Protein AF-A0A645JGM0-F1 (afdb_monomer)

Solvent-accessible surface area (backbone atoms only — not comparable to full-atom values): 6195 Å² total; per-residue (Å²): 111,76,77,62,66,75,64,80,78,78,55,87,83,43,76,78,45,69,40,77,48,46,52,61,56,46,55,53,51,53,49,39,72,76,36,77,84,58,82,77,63,60,66,63,51,51,51,53,35,53,52,44,48,51,52,51,52,50,50,53,51,54,55,56,70,70,46,88,94,65,86,89,76,59,85,85,44,90,59,36,69,57,55,50,51,54,53,50,49,53,52,51,54,54,56,62,65,74,75,117

Nearest PDB structures (foldseek):
  6aly-assembly1_A  TM=5.538E-01  e=1.146E+00  Saccharomyces cerevisiae
  4ne1-assembly1_K  TM=3.032E-01  e=4.236E+00  Homo sapiens

InterPro domains:
  IPR027417 P-loop containing nucleoside triphosphate hydrolase [G3DSA:3.40.50.300] (1-94)

Mean predicted aligned error: 12.01 Å

pLDDT: mean 76.13, std 16.39, range [43.94, 96.38]

Structure (mmCIF, N/CA/C/O backbone):
data_AF-A0A645JGM0-F1
#
_entry.id   AF-A0A645JGM0-F1
#
loop_
_atom_site.group_PDB
_atom_site.id
_atom_site.type_symbol
_atom_site.label_atom_id
_atom_site.label_alt_id
_atom_site.label_comp_id
_atom_site.label_asym_id
_atom_site.label_entity_id
_atom_site.label_seq_id
_atom_site.pdbx_PDB_ins_code
_atom_site.Cartn_x
_atom_site.Cartn_y
_atom_site.Cartn_z
_atom_site.occupancy
_atom_site.B_iso_or_equiv
_atom_site.auth_seq_id
_atom_site.auth_comp_id
_atom_site.auth_asym_id
_atom_site.auth_atom_id
_atom_site.pdbx_PDB_model_num
ATOM 1 N N . MET A 1 1 ? 2.234 -11.786 -18.202 1.00 44.62 1 MET A N 1
ATOM 2 C CA . MET A 1 1 ? 2.365 -10.467 -18.866 1.00 44.62 1 MET A CA 1
ATOM 3 C C . MET A 1 1 ? 2.272 -10.550 -20.388 1.00 44.62 1 MET A C 1
ATOM 5 O O . MET A 1 1 ? 1.384 -9.910 -20.927 1.00 44.62 1 MET A O 1
ATOM 9 N N . ARG A 1 2 ? 3.065 -11.385 -21.085 1.00 43.94 2 ARG A N 1
ATOM 10 C CA . ARG A 1 2 ? 2.926 -11.596 -22.549 1.00 43.94 2 ARG A CA 1
ATOM 11 C C . ARG A 1 2 ? 1.511 -12.024 -22.987 1.00 43.94 2 ARG A C 1
ATOM 13 O O . ARG A 1 2 ? 0.975 -11.482 -23.941 1.00 43.94 2 ARG A O 1
ATOM 20 N N . HIS A 1 3 ? 0.870 -12.903 -22.213 1.00 48.34 3 HIS A N 1
ATOM 21 C CA . HIS A 1 3 ? -0.505 -13.360 -22.462 1.00 48.34 3 HIS A CA 1
ATOM 22 C C . HIS A 1 3 ? -1.600 -12.288 -22.295 1.00 48.34 3 HIS A C 1
ATOM 24 O O . HIS A 1 3 ? -2.681 -12.461 -22.842 1.00 48.34 3 HIS A O 1
ATOM 30 N N . LEU A 1 4 ? -1.346 -11.185 -21.577 1.00 51.16 4 LEU A N 1
ATOM 31 C CA . LEU A 1 4 ? -2.326 -10.095 -21.440 1.00 51.16 4 LEU A CA 1
ATOM 32 C C . LEU A 1 4 ? -2.313 -9.168 -22.667 1.00 51.16 4 LEU A C 1
ATOM 34 O O . LEU A 1 4 ? -3.363 -8.695 -23.075 1.00 51.16 4 LEU A O 1
ATOM 38 N N . ARG A 1 5 ? -1.150 -8.959 -23.304 1.00 48.09 5 ARG A N 1
ATOM 39 C CA . ARG A 1 5 ? -1.032 -8.140 -24.528 1.00 48.09 5 ARG A CA 1
ATOM 40 C C . ARG A 1 5 ? -1.615 -8.811 -25.775 1.00 48.09 5 ARG A C 1
ATOM 42 O O . ARG A 1 5 ? -2.100 -8.119 -26.659 1.00 48.09 5 ARG A O 1
ATOM 49 N N . ALA A 1 6 ? -1.600 -10.141 -25.838 1.00 51.69 6 ALA A N 1
ATOM 50 C CA . ALA A 1 6 ? -2.054 -10.893 -27.010 1.00 51.69 6 ALA A CA 1
ATOM 51 C C . ALA A 1 6 ? -3.573 -10.823 -27.265 1.00 51.69 6 ALA A C 1
ATOM 53 O O . ALA A 1 6 ? -4.034 -11.295 -28.299 1.00 51.69 6 ALA A O 1
ATOM 54 N N . ARG A 1 7 ? -4.361 -10.257 -26.340 1.00 52.22 7 ARG A N 1
ATOM 55 C CA . ARG A 1 7 ? -5.825 -10.241 -26.441 1.00 52.22 7 ARG A CA 1
ATOM 56 C C . ARG A 1 7 ? -6.412 -9.031 -27.179 1.00 52.22 7 ARG A C 1
ATOM 58 O O . ARG A 1 7 ? -7.604 -9.038 -27.456 1.00 52.22 7 ARG A O 1
ATOM 65 N N . GLY A 1 8 ? -5.608 -8.027 -27.551 1.00 47.44 8 GLY A N 1
ATOM 66 C CA . GLY A 1 8 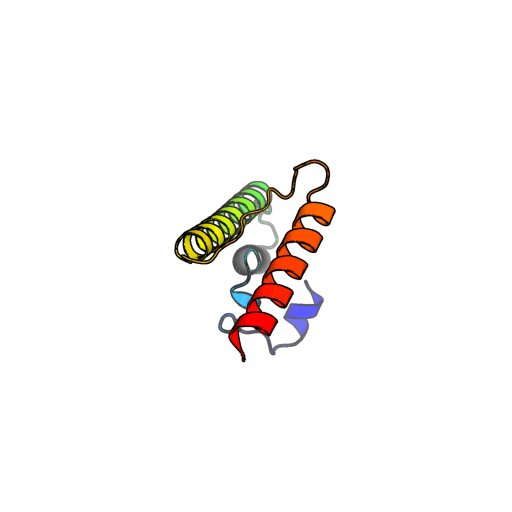? -6.047 -6.897 -28.395 1.00 47.44 8 GLY A CA 1
ATOM 67 C C . GLY A 1 8 ? -7.106 -5.964 -27.777 1.00 47.44 8 GLY A C 1
ATOM 68 O O . GLY A 1 8 ? -7.397 -4.915 -28.340 1.00 47.44 8 GLY A O 1
ATOM 69 N N . ASP A 1 9 ? -7.631 -6.304 -26.602 1.00 51.69 9 ASP A N 1
ATOM 70 C CA . ASP A 1 9 ? -8.710 -5.646 -25.856 1.00 51.69 9 ASP A CA 1
ATOM 71 C C . ASP A 1 9 ? -8.187 -4.744 -24.714 1.00 51.69 9 ASP A C 1
ATOM 73 O O . ASP A 1 9 ? -8.957 -4.087 -24.011 1.00 51.69 9 ASP A O 1
ATOM 77 N N . LEU A 1 10 ? -6.865 -4.673 -24.529 1.00 47.22 10 LEU A N 1
ATOM 78 C CA . LEU A 1 10 ? -6.208 -3.883 -23.488 1.00 47.22 10 LEU A CA 1
ATOM 79 C C . LEU A 1 10 ? -5.658 -2.566 -24.044 1.00 47.22 10 LEU A C 1
ATOM 81 O O . LEU A 1 10 ? -4.601 -2.514 -24.670 1.00 47.22 10 LEU A O 1
ATOM 85 N N . HIS A 1 11 ? -6.372 -1.476 -23.765 1.00 53.56 11 HIS A N 1
ATOM 86 C CA . HIS A 1 11 ? -5.934 -0.110 -24.054 1.00 53.56 11 HIS A CA 1
ATOM 87 C C . HIS A 1 11 ? -5.636 0.646 -22.748 1.00 53.56 11 HIS A C 1
ATOM 89 O O . HIS A 1 11 ? -6.290 0.431 -21.724 1.00 53.56 11 HIS A O 1
ATOM 95 N N . LEU A 1 12 ? -4.669 1.572 -22.792 1.00 50.66 12 LEU A N 1
ATOM 96 C CA . LEU A 1 12 ? -4.124 2.356 -21.661 1.00 50.66 12 LEU A CA 1
ATOM 97 C C . LEU A 1 12 ? -5.161 3.137 -20.819 1.00 50.66 12 LEU A C 1
ATOM 99 O O . LEU A 1 12 ? -4.826 3.658 -19.755 1.00 50.66 12 LEU A O 1
ATOM 103 N N . ASN A 1 13 ? -6.416 3.205 -21.268 1.00 51.56 13 ASN A N 1
ATOM 104 C CA . ASN A 1 13 ?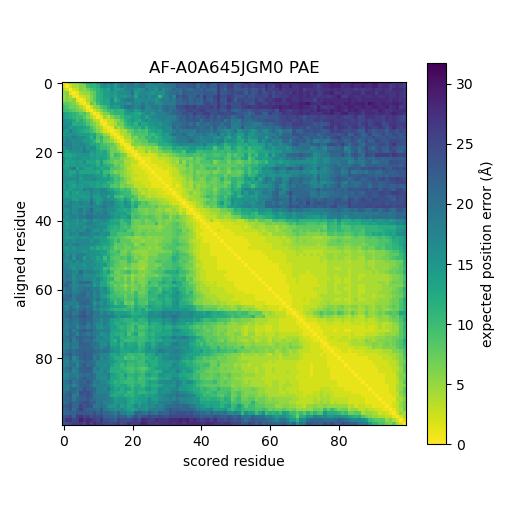 -7.510 3.896 -20.590 1.00 51.56 13 ASN A CA 1
ATOM 105 C C . ASN A 1 13 ? -8.341 3.017 -19.639 1.00 51.56 13 ASN A C 1
ATOM 107 O O . ASN A 1 13 ? -9.207 3.549 -18.942 1.00 51.56 13 ASN A O 1
ATOM 111 N N . LEU A 1 14 ? -8.076 1.709 -19.547 1.00 52.75 14 LEU A N 1
ATOM 112 C CA . LEU A 1 14 ? -8.772 0.836 -18.597 1.00 52.75 14 LEU A CA 1
ATOM 113 C C . LEU A 1 14 ? -8.339 1.111 -17.138 1.00 52.75 14 LEU A C 1
ATOM 115 O O . LEU A 1 14 ? -7.150 1.318 -16.879 1.00 52.75 14 LEU A O 1
ATOM 119 N N . PRO A 1 15 ? -9.256 1.063 -16.148 1.00 53.28 15 PRO A N 1
ATOM 120 C CA . PRO A 1 15 ? -8.926 1.269 -14.732 1.00 53.28 15 PRO A CA 1
ATOM 121 C C . PRO A 1 15 ? -7.833 0.322 -14.209 1.00 53.28 15 PRO A C 1
ATOM 123 O O . PRO A 1 15 ? -6.991 0.736 -13.415 1.00 53.28 15 PRO A O 1
ATOM 126 N N . SER A 1 16 ? -7.789 -0.913 -14.717 1.00 47.69 16 SER A N 1
ATOM 127 C CA . SER A 1 16 ? -6.767 -1.926 -14.411 1.00 47.69 16 SER A CA 1
ATOM 128 C C . SER A 1 16 ? -5.354 -1.538 -14.874 1.00 47.69 16 SER A C 1
ATOM 130 O O . SER A 1 16 ? -4.375 -1.932 -14.248 1.00 47.69 16 SER A O 1
ATOM 132 N N . MET A 1 17 ? -5.226 -0.695 -15.906 1.00 45.31 17 MET A N 1
ATOM 133 C CA . MET A 1 17 ? -3.943 -0.164 -16.396 1.00 45.31 17 MET A CA 1
ATOM 134 C C . MET A 1 17 ? -3.419 1.015 -15.559 1.00 45.31 17 MET A C 1
ATOM 136 O O . MET A 1 17 ? -2.262 1.417 -15.696 1.00 45.31 17 MET A O 1
ATOM 140 N N . ARG A 1 18 ? -4.252 1.574 -14.667 1.00 55.34 18 ARG A N 1
ATOM 141 C CA . ARG A 1 18 ? -3.859 2.616 -13.700 1.00 55.34 18 ARG A CA 1
ATOM 142 C C . ARG A 1 18 ? -3.380 2.037 -12.370 1.00 55.34 18 ARG A C 1
ATOM 144 O O . ARG A 1 18 ? -2.994 2.803 -11.486 1.00 55.34 18 ARG A O 1
ATOM 151 N N . CYS A 1 19 ? -3.383 0.712 -12.228 1.00 59.91 19 CYS A N 1
ATOM 152 C CA . CYS A 1 19 ? -2.766 0.046 -11.094 1.00 59.91 19 CYS A CA 1
ATOM 153 C C . CYS A 1 19 ? -1.264 0.362 -11.053 1.00 59.91 19 CYS A C 1
ATOM 155 O O . CYS A 1 19 ? -0.577 0.428 -12.076 1.00 59.91 19 CYS A O 1
ATOM 157 N N . VAL A 1 20 ? -0.758 0.585 -9.844 1.00 57.09 20 VAL A N 1
ATOM 158 C CA . VAL A 1 20 ? 0.650 0.902 -9.597 1.00 57.09 20 VAL A CA 1
ATOM 159 C C . VAL A 1 20 ? 1.557 -0.165 -10.219 1.00 57.09 20 VAL A C 1
ATOM 161 O O . VAL A 1 20 ? 1.334 -1.357 -10.029 1.00 57.09 20 VAL A O 1
ATOM 164 N N . GLY A 1 21 ? 2.576 0.259 -10.969 1.00 59.06 21 GLY A N 1
ATOM 165 C CA . GLY A 1 21 ? 3.560 -0.631 -11.592 1.00 59.06 21 GLY A CA 1
ATOM 166 C C . GLY A 1 21 ? 3.214 -1.075 -13.015 1.00 59.06 21 GLY A C 1
ATOM 167 O O . GLY A 1 21 ? 4.130 -1.360 -13.784 1.00 59.06 21 GLY A O 1
ATOM 168 N N . TYR A 1 22 ? 1.935 -1.086 -13.413 1.00 65.25 22 TYR A N 1
ATOM 169 C CA . TYR A 1 22 ? 1.532 -1.547 -14.751 1.00 65.25 22 TYR A CA 1
ATOM 170 C C . TYR A 1 22 ? 1.967 -0.591 -15.860 1.00 65.25 22 TYR A C 1
ATOM 172 O O . TYR A 1 22 ? 2.469 -1.041 -16.886 1.00 65.25 22 TYR A O 1
ATOM 180 N N . ARG A 1 23 ? 1.854 0.725 -15.643 1.00 66.19 23 ARG A N 1
ATOM 181 C CA . ARG A 1 23 ? 2.346 1.726 -16.602 1.00 66.19 23 ARG A CA 1
ATOM 182 C C . ARG A 1 23 ? 3.856 1.615 -16.802 1.00 66.19 23 ARG A C 1
ATOM 184 O O . ARG A 1 23 ? 4.324 1.656 -17.928 1.00 66.19 23 ARG A O 1
ATOM 191 N N . GLN A 1 24 ? 4.603 1.408 -15.720 1.00 66.38 24 GLN A N 1
ATOM 192 C CA . GLN A 1 24 ? 6.056 1.274 -15.785 1.00 66.38 24 GLN A CA 1
ATOM 193 C C . GLN A 1 24 ? 6.476 -0.035 -16.466 1.00 66.38 24 GLN A C 1
ATOM 195 O O . GLN A 1 24 ? 7.405 -0.035 -17.267 1.00 66.38 24 GLN A O 1
ATOM 200 N N . ALA A 1 25 ? 5.769 -1.138 -16.202 1.00 67.31 25 ALA A N 1
ATOM 201 C CA . ALA A 1 25 ? 5.969 -2.391 -16.925 1.00 67.31 25 ALA A CA 1
ATOM 202 C C . ALA A 1 25 ? 5.623 -2.255 -18.420 1.00 67.31 25 ALA A C 1
ATOM 204 O O . ALA A 1 25 ? 6.274 -2.873 -19.255 1.00 67.31 25 ALA A O 1
ATOM 205 N N . TRP A 1 26 ? 4.628 -1.431 -18.760 1.00 68.62 26 TRP A N 1
ATOM 206 C CA . TRP A 1 26 ? 4.225 -1.168 -20.141 1.00 68.62 26 TRP A CA 1
ATOM 207 C C . TRP A 1 26 ? 5.245 -0.316 -20.906 1.00 68.62 26 TRP A C 1
ATOM 209 O O . TRP A 1 26 ? 5.643 -0.708 -21.994 1.00 68.62 26 TRP A O 1
ATOM 219 N N . GLU A 1 27 ? 5.736 0.780 -20.317 1.00 70.00 27 GLU A N 1
ATOM 220 C CA . GLU A 1 27 ? 6.813 1.611 -20.890 1.00 70.00 27 GLU A CA 1
ATOM 221 C C . GLU A 1 27 ? 8.074 0.789 -21.186 1.00 70.00 27 GLU A C 1
ATOM 223 O O . GLU A 1 27 ? 8.764 1.010 -22.177 1.00 70.00 27 GLU A O 1
ATOM 228 N N . VAL A 1 28 ? 8.368 -0.183 -20.322 1.00 67.50 28 VAL A N 1
ATOM 229 C CA . VAL A 1 28 ? 9.499 -1.093 -20.497 1.00 67.50 28 VAL A CA 1
ATOM 230 C C . VAL A 1 28 ? 9.287 -2.058 -21.668 1.00 67.50 28 VAL A C 1
ATOM 232 O O . VAL A 1 28 ? 10.231 -2.333 -22.404 1.00 67.50 28 VAL A O 1
ATOM 235 N N . LEU A 1 29 ? 8.062 -2.543 -21.877 1.00 65.56 29 LEU A N 1
ATOM 236 C CA . LEU A 1 29 ? 7.725 -3.383 -23.028 1.00 65.56 29 LEU A CA 1
ATOM 237 C C . LEU A 1 29 ? 7.726 -2.589 -24.345 1.00 65.56 29 LEU A C 1
ATOM 239 O O . LEU A 1 29 ? 8.228 -3.103 -25.338 1.00 65.56 29 LEU A O 1
ATOM 243 N N . ASP A 1 30 ? 7.245 -1.342 -24.345 1.00 71.19 30 ASP A N 1
ATOM 244 C CA . ASP A 1 30 ? 7.305 -0.456 -25.521 1.00 71.19 30 ASP A CA 1
ATOM 245 C C . ASP A 1 30 ? 8.757 -0.130 -25.906 1.00 71.19 30 ASP A C 1
ATOM 247 O O . ASP A 1 30 ? 9.117 -0.161 -27.082 1.00 71.19 30 ASP A O 1
ATOM 251 N N . ALA A 1 31 ? 9.623 0.127 -24.918 1.00 67.06 31 ALA A N 1
ATOM 252 C CA . ALA A 1 31 ? 11.040 0.391 -25.162 1.00 67.06 31 ALA A CA 1
ATOM 253 C C . ALA A 1 31 ? 11.788 -0.828 -25.733 1.00 67.06 31 ALA A C 1
ATOM 255 O O . ALA A 1 31 ? 12.677 -0.656 -26.562 1.00 67.06 31 ALA A O 1
ATOM 256 N N . LEU A 1 32 ? 11.416 -2.042 -25.310 1.00 67.25 32 LEU A N 1
ATOM 257 C CA . LEU A 1 32 ? 11.955 -3.299 -25.841 1.00 67.25 32 LEU A CA 1
ATOM 258 C C . LEU A 1 32 ? 11.495 -3.601 -27.271 1.00 67.25 32 LEU A C 1
ATOM 260 O O . LEU A 1 32 ? 12.252 -4.183 -28.041 1.00 67.25 32 LEU A O 1
ATOM 264 N N . GLU A 1 33 ? 10.251 -3.263 -27.616 1.00 66.69 33 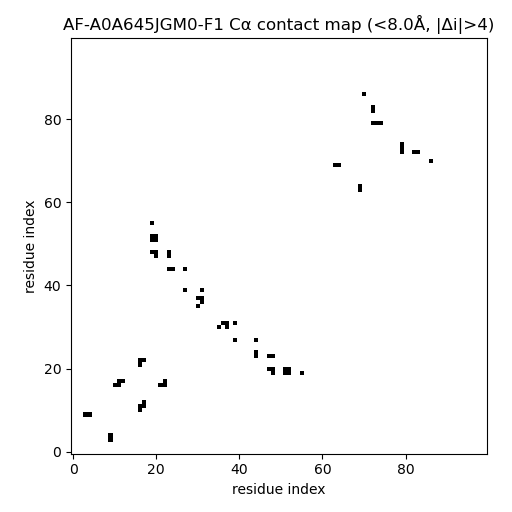GLU A N 1
ATOM 265 C CA . GLU A 1 33 ? 9.732 -3.444 -28.978 1.00 66.69 33 GLU A CA 1
ATOM 266 C C . GLU A 1 33 ? 10.343 -2.430 -29.955 1.00 66.69 33 GLU A C 1
ATOM 268 O O . GLU A 1 33 ? 10.605 -2.779 -31.105 1.00 66.69 33 GLU A O 1
ATOM 273 N N . ALA A 1 34 ? 10.608 -1.201 -29.500 1.00 72.69 34 ALA A N 1
ATOM 274 C CA . ALA A 1 34 ? 11.238 -0.161 -30.311 1.00 72.69 34 ALA A CA 1
ATOM 275 C C . ALA A 1 34 ? 12.735 -0.413 -30.568 1.00 72.69 34 ALA A C 1
ATOM 277 O O . ALA A 1 34 ? 13.239 -0.054 -31.631 1.00 72.69 34 ALA A O 1
ATOM 278 N N . ASP A 1 35 ? 13.440 -1.021 -29.611 1.00 73.62 35 ASP A N 1
ATOM 279 C CA . ASP A 1 35 ? 14.853 -1.384 -29.744 1.00 73.62 35 ASP A CA 1
ATOM 280 C C . ASP A 1 35 ? 15.162 -2.677 -28.960 1.00 73.62 35 ASP A C 1
ATOM 282 O O . ASP A 1 35 ? 15.483 -2.632 -27.766 1.00 73.62 35 ASP A O 1
ATOM 286 N N . PRO A 1 36 ? 15.093 -3.849 -29.620 1.00 70.00 36 PRO A N 1
ATOM 287 C CA . PRO A 1 36 ? 15.322 -5.149 -28.985 1.00 70.00 36 PRO A CA 1
ATOM 288 C C . PRO A 1 36 ? 16.747 -5.352 -28.453 1.00 70.00 36 PRO A C 1
ATOM 290 O O . PRO A 1 36 ? 16.974 -6.261 -27.653 1.00 70.00 36 PRO A O 1
ATOM 293 N N . GLY A 1 37 ? 17.713 -4.550 -28.919 1.00 72.56 37 GLY A N 1
ATOM 294 C CA . GLY A 1 37 ? 19.110 -4.609 -28.488 1.00 72.56 37 GLY A CA 1
ATOM 295 C C . GLY A 1 37 ? 19.400 -3.747 -27.261 1.00 72.56 37 GLY A C 1
ATOM 296 O O . GLY A 1 37 ? 20.475 -3.864 -26.666 1.00 72.56 37 GLY A O 1
ATOM 297 N N . LYS A 1 38 ? 18.455 -2.890 -26.859 1.00 72.88 38 LYS A N 1
ATOM 298 C CA . LYS A 1 38 ? 18.640 -1.983 -25.734 1.00 72.88 38 LYS A CA 1
ATOM 299 C C . LYS A 1 38 ? 18.591 -2.750 -24.410 1.00 72.88 38 LYS A C 1
ATOM 301 O O . LYS A 1 38 ? 17.591 -3.411 -24.114 1.00 72.88 38 LYS A O 1
ATOM 306 N N . PRO A 1 39 ? 19.626 -2.640 -23.559 1.00 69.00 39 PRO A N 1
ATOM 307 C CA . PRO A 1 39 ? 19.584 -3.239 -22.238 1.00 69.00 39 PRO A CA 1
ATOM 308 C C . PRO A 1 39 ? 18.457 -2.611 -21.414 1.00 69.00 39 PRO A C 1
ATOM 310 O O . PRO A 1 39 ? 18.301 -1.390 -21.337 1.00 69.00 39 PRO A O 1
ATOM 313 N N . LEU A 1 40 ? 17.670 -3.477 -20.786 1.00 71.06 40 LEU A N 1
ATOM 314 C CA . LEU A 1 40 ? 16.608 -3.090 -19.873 1.00 71.06 40 LEU A CA 1
ATOM 315 C C . LEU A 1 40 ? 17.181 -2.422 -18.628 1.00 71.06 40 LEU A C 1
ATOM 317 O O . LEU A 1 40 ? 17.916 -3.052 -17.866 1.00 71.06 40 LEU A O 1
ATOM 321 N N . ASP A 1 41 ? 16.757 -1.189 -18.358 1.00 77.56 41 ASP A N 1
ATOM 322 C CA . ASP A 1 41 ? 17.009 -0.539 -17.073 1.00 77.56 41 ASP A CA 1
ATOM 323 C C . ASP A 1 41 ? 16.086 -1.115 -15.983 1.00 77.56 41 ASP A C 1
ATOM 325 O O . ASP A 1 41 ? 15.077 -0.536 -15.564 1.00 77.56 41 ASP A O 1
ATOM 329 N N . MET A 1 42 ? 16.428 -2.325 -15.542 1.00 77.38 42 MET A N 1
ATOM 330 C CA . MET A 1 42 ? 15.710 -3.044 -14.491 1.00 77.38 42 MET A CA 1
ATOM 331 C C . MET A 1 42 ? 15.810 -2.334 -13.135 1.00 77.38 42 MET A C 1
ATOM 333 O O . MET A 1 42 ? 14.878 -2.418 -12.330 1.00 77.38 42 MET A O 1
ATOM 337 N N . ALA A 1 43 ? 16.913 -1.621 -12.885 1.00 81.00 43 ALA A N 1
ATOM 338 C CA . ALA A 1 43 ? 17.114 -0.856 -11.659 1.00 81.00 43 ALA A CA 1
ATOM 339 C C . ALA A 1 43 ? 16.148 0.336 -11.602 1.00 81.00 43 ALA A C 1
ATOM 341 O O . ALA A 1 43 ? 15.366 0.446 -10.652 1.00 81.00 43 ALA A O 1
ATOM 342 N N . GLY A 1 44 ? 16.095 1.149 -12.661 1.00 78.88 44 GLY A N 1
ATOM 343 C CA . GLY A 1 44 ? 15.159 2.267 -12.763 1.00 78.88 44 GLY A CA 1
ATOM 344 C C . GLY A 1 44 ? 13.695 1.825 -12.809 1.00 78.88 44 GLY A C 1
ATOM 345 O O . GLY A 1 44 ? 12.820 2.510 -12.272 1.00 78.88 44 GLY A O 1
ATOM 346 N N . LEU A 1 45 ? 13.380 0.657 -13.387 1.00 78.12 45 LEU A N 1
ATOM 347 C CA . LEU A 1 45 ? 12.034 0.074 -13.288 1.00 78.12 45 LEU A CA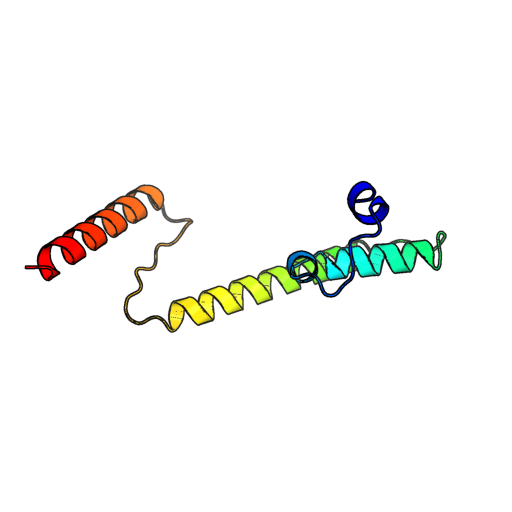 1
ATOM 348 C C . LEU A 1 45 ? 11.664 -0.245 -11.830 1.00 78.12 45 LEU A C 1
ATOM 350 O O . LEU A 1 45 ? 10.580 0.129 -11.368 1.00 78.12 45 LEU A O 1
ATOM 354 N N . ARG A 1 46 ? 12.564 -0.910 -11.095 1.00 80.75 46 ARG A N 1
ATOM 355 C CA . ARG A 1 46 ? 12.351 -1.271 -9.688 1.00 80.75 46 ARG A CA 1
ATOM 356 C C . ARG A 1 46 ? 12.150 -0.032 -8.820 1.00 80.75 46 ARG A C 1
ATOM 358 O O . ARG A 1 46 ? 11.198 0.008 -8.041 1.00 80.75 46 ARG A O 1
ATOM 365 N N . GLU A 1 47 ? 13.000 0.980 -8.964 1.00 84.12 47 GLU A N 1
ATOM 366 C CA . GLU A 1 47 ? 12.899 2.224 -8.194 1.00 84.12 47 GLU A CA 1
ATOM 367 C C . GLU A 1 47 ? 11.581 2.958 -8.448 1.00 84.12 47 GLU A C 1
ATOM 369 O O . GLU A 1 47 ? 10.887 3.335 -7.498 1.00 84.12 47 GLU A O 1
ATOM 374 N N . ARG A 1 48 ? 11.176 3.092 -9.718 1.00 78.06 48 ARG A N 1
ATOM 375 C CA . ARG A 1 48 ? 9.897 3.721 -10.084 1.00 78.06 48 ARG A CA 1
ATOM 376 C C . ARG A 1 48 ? 8.695 2.934 -9.561 1.00 78.06 48 ARG A C 1
ATOM 378 O O . ARG A 1 48 ? 7.718 3.543 -9.112 1.00 78.06 48 ARG A O 1
ATOM 385 N N . GLY A 1 49 ? 8.771 1.602 -9.576 1.00 79.25 49 GLY A N 1
ATOM 386 C CA . GLY A 1 49 ? 7.768 0.726 -8.967 1.00 79.25 49 GLY A CA 1
ATOM 387 C C . GLY A 1 49 ? 7.635 0.977 -7.463 1.00 79.25 49 GLY A C 1
ATOM 388 O O . GLY A 1 49 ? 6.544 1.277 -6.980 1.00 79.25 49 GLY A O 1
ATOM 389 N N . ILE A 1 50 ? 8.758 0.965 -6.736 1.00 84.06 50 ILE A N 1
ATOM 390 C CA . ILE A 1 50 ? 8.807 1.259 -5.295 1.00 84.06 50 ILE A CA 1
ATOM 391 C C . ILE A 1 50 ? 8.234 2.653 -4.995 1.00 84.06 50 ILE A C 1
ATOM 393 O O . ILE A 1 50 ? 7.395 2.798 -4.101 1.00 84.06 50 ILE A O 1
ATOM 397 N N . ALA A 1 51 ? 8.657 3.682 -5.736 1.00 83.38 51 ALA A N 1
ATOM 398 C CA . ALA A 1 51 ? 8.190 5.054 -5.546 1.00 83.38 51 ALA A CA 1
ATOM 399 C C . ALA A 1 51 ? 6.672 5.176 -5.747 1.00 83.38 51 ALA A C 1
ATOM 401 O O . ALA A 1 51 ? 5.985 5.794 -4.931 1.00 83.38 51 ALA A O 1
ATOM 402 N N . SER A 1 52 ? 6.138 4.535 -6.788 1.00 78.12 52 SER A N 1
ATOM 403 C CA . SER A 1 52 ? 4.704 4.553 -7.090 1.00 78.12 52 SER A CA 1
ATOM 404 C C . SER A 1 52 ? 3.880 3.867 -5.993 1.00 78.12 52 SER A C 1
ATOM 406 O O . SER A 1 52 ? 2.857 4.408 -5.567 1.00 78.12 52 SER 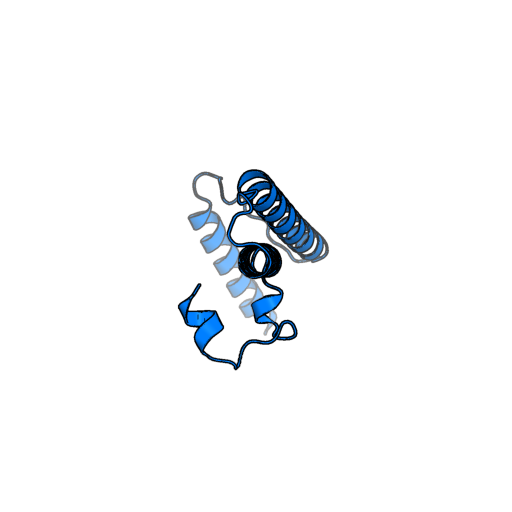A O 1
ATOM 408 N N . THR A 1 53 ? 4.351 2.733 -5.457 1.00 84.44 53 THR A N 1
ATOM 409 C CA . THR A 1 53 ? 3.686 2.032 -4.342 1.00 84.44 53 THR A CA 1
ATOM 410 C C . THR A 1 53 ? 3.709 2.859 -3.060 1.00 84.44 53 THR A C 1
ATOM 412 O O . THR A 1 53 ? 2.686 2.972 -2.384 1.00 84.44 53 THR A O 1
ATOM 415 N N . ARG A 1 54 ? 4.833 3.524 -2.753 1.00 90.88 54 ARG A N 1
ATOM 416 C CA . ARG A 1 54 ? 4.927 4.444 -1.606 1.00 90.88 54 ARG A CA 1
ATOM 417 C C . ARG A 1 54 ? 3.954 5.614 -1.729 1.00 90.88 54 ARG A C 1
ATOM 419 O O . ARG A 1 54 ? 3.312 5.977 -0.747 1.00 90.88 54 ARG A O 1
ATOM 426 N N . GLN A 1 55 ? 3.826 6.203 -2.919 1.00 87.31 55 GLN A N 1
ATOM 427 C CA . GLN A 1 55 ? 2.888 7.306 -3.146 1.00 87.31 55 GLN A CA 1
ATOM 428 C C . GLN A 1 55 ? 1.430 6.864 -2.983 1.00 87.31 55 GLN A C 1
ATOM 430 O O . GLN A 1 55 ? 0.648 7.594 -2.372 1.00 87.31 55 GLN A O 1
ATOM 435 N N . LEU A 1 56 ? 1.070 5.675 -3.478 1.00 85.44 56 LEU A N 1
ATOM 436 C CA . LEU A 1 56 ? -0.261 5.107 -3.267 1.00 85.44 56 LEU A CA 1
ATOM 437 C C . LEU A 1 56 ? -0.547 4.898 -1.775 1.00 85.44 56 LEU A C 1
ATOM 439 O O . LEU A 1 56 ? -1.543 5.422 -1.278 1.00 85.44 56 LEU A O 1
ATOM 443 N N . ALA A 1 57 ? 0.354 4.219 -1.058 1.00 87.38 57 ALA A N 1
ATOM 444 C CA . ALA A 1 57 ? 0.209 3.968 0.376 1.00 87.38 57 ALA A CA 1
ATOM 445 C C . ALA A 1 57 ? 0.094 5.278 1.173 1.00 87.38 57 ALA A C 1
ATOM 447 O O . ALA A 1 57 ? -0.794 5.428 2.012 1.00 87.38 57 ALA A O 1
ATOM 448 N N . LYS A 1 58 ? 0.931 6.278 0.854 1.00 91.19 58 LYS A N 1
ATOM 449 C CA . LYS A 1 58 ? 0.859 7.614 1.464 1.00 91.19 58 LYS A CA 1
ATOM 450 C C . LYS A 1 58 ? -0.518 8.245 1.264 1.00 91.19 58 LYS A C 1
ATOM 452 O O . LYS A 1 58 ? -1.093 8.737 2.229 1.00 91.19 58 LYS A O 1
ATOM 457 N N . ARG A 1 59 ? -1.060 8.216 0.040 1.00 91.69 59 ARG A N 1
ATOM 458 C CA . ARG A 1 59 ? -2.398 8.758 -0.248 1.00 91.69 59 ARG A CA 1
ATOM 459 C C . ARG A 1 59 ? -3.474 8.023 0.547 1.00 91.69 59 ARG A C 1
ATOM 461 O O . ARG A 1 59 ? -4.278 8.691 1.186 1.00 91.69 59 ARG A O 1
ATOM 468 N N . GLN A 1 60 ? -3.466 6.688 0.557 1.00 92.44 60 GLN A N 1
ATOM 469 C CA . GLN A 1 60 ? -4.425 5.887 1.333 1.00 92.44 60 GLN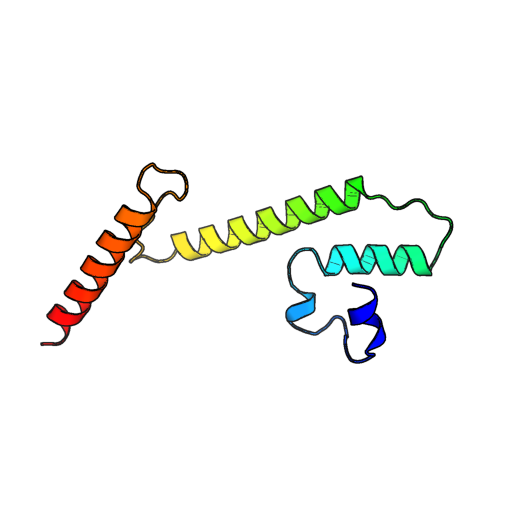 A CA 1
ATOM 470 C C . GLN A 1 60 ? -4.406 6.265 2.819 1.00 92.44 60 GLN A C 1
ATOM 472 O O . GLN A 1 60 ? -5.453 6.545 3.395 1.00 92.44 60 GLN A O 1
ATOM 477 N N . ILE A 1 61 ? -3.217 6.368 3.419 1.00 90.31 61 ILE A N 1
ATOM 478 C CA . ILE A 1 61 ? -3.061 6.767 4.824 1.00 90.31 61 ILE A CA 1
ATOM 479 C C . ILE A 1 61 ? -3.557 8.200 5.055 1.00 90.31 61 ILE A C 1
ATOM 481 O O . ILE A 1 61 ? -4.225 8.452 6.055 1.00 90.31 61 ILE A O 1
ATOM 485 N N . THR A 1 62 ? -3.264 9.142 4.152 1.00 92.81 62 THR A N 1
ATOM 486 C CA . THR A 1 62 ? -3.780 10.518 4.243 1.00 92.81 62 THR A CA 1
ATOM 487 C C . THR A 1 62 ? -5.308 10.544 4.257 1.00 92.81 62 THR A C 1
ATOM 489 O O . THR A 1 62 ? -5.884 11.198 5.123 1.00 92.81 62 THR A O 1
ATOM 492 N N . TRP A 1 63 ? -5.959 9.800 3.359 1.00 92.19 63 TRP A N 1
ATOM 493 C CA . TRP A 1 63 ? -7.419 9.690 3.329 1.00 92.19 63 TRP A CA 1
ATOM 494 C C . TRP A 1 63 ? -7.969 9.075 4.617 1.00 92.19 63 TRP A C 1
ATOM 496 O O . TRP A 1 63 ? -8.834 9.675 5.250 1.00 92.19 63 TRP A O 1
ATOM 506 N N . LEU A 1 64 ? -7.416 7.950 5.076 1.00 90.06 64 LEU A N 1
ATOM 507 C CA . LEU A 1 64 ? -7.833 7.322 6.334 1.00 90.06 64 LEU A CA 1
ATOM 508 C C . LEU A 1 64 ? -7.672 8.272 7.531 1.00 90.06 64 LEU A C 1
ATOM 510 O O . LEU A 1 64 ? -8.553 8.349 8.379 1.00 90.06 64 LEU A O 1
ATOM 514 N N . ARG A 1 65 ? -6.591 9.061 7.585 1.00 89.12 65 ARG A N 1
ATOM 515 C CA . ARG A 1 65 ? -6.365 10.061 8.645 1.00 89.12 65 ARG A CA 1
ATOM 516 C C . ARG A 1 65 ? -7.362 11.221 8.636 1.00 89.12 65 ARG A C 1
ATOM 518 O 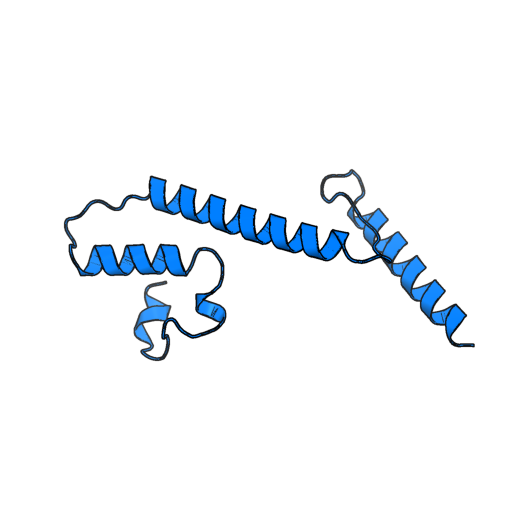O . ARG A 1 65 ? -7.507 11.874 9.667 1.00 89.12 65 ARG A O 1
ATOM 525 N N . SER A 1 66 ? -8.040 11.478 7.520 1.00 89.00 66 SER A N 1
ATOM 526 C CA . SER A 1 66 ? -9.123 12.469 7.463 1.00 89.00 66 SER A CA 1
ATOM 527 C C . SER A 1 66 ? -10.472 11.933 7.960 1.00 89.00 66 SER A C 1
ATOM 529 O O . SER A 1 66 ? -11.391 12.721 8.153 1.00 89.00 66 SER A O 1
ATOM 531 N N . MET A 1 67 ? -10.597 10.624 8.214 1.00 90.12 67 MET A N 1
ATOM 532 C CA . MET A 1 67 ? -11.820 10.033 8.761 1.00 90.12 67 MET A CA 1
ATOM 533 C C . MET A 1 67 ? -11.864 10.239 10.289 1.00 90.12 67 MET A C 1
ATOM 535 O O . MET A 1 67 ? -10.937 9.782 10.975 1.00 90.12 67 MET A O 1
ATOM 539 N N . PRO A 1 68 ? -12.900 10.917 10.833 1.00 83.25 68 PRO A N 1
ATOM 540 C CA . PRO A 1 68 ? -13.000 11.204 12.268 1.00 83.25 68 PRO A CA 1
ATOM 541 C C . PRO A 1 68 ? -13.211 9.945 13.114 1.00 83.25 68 PRO A C 1
ATOM 543 O O . PRO A 1 68 ? -12.596 9.791 14.163 1.00 83.25 68 PRO A O 1
ATOM 546 N N . GLN A 1 69 ? -14.046 9.021 12.635 1.00 85.88 69 GLN A N 1
ATOM 547 C CA . GLN A 1 69 ? -14.383 7.769 13.317 1.00 85.88 69 GLN A CA 1
ATOM 548 C C . GLN A 1 69 ? -13.514 6.625 12.786 1.00 85.88 69 GLN A C 1
ATOM 550 O O . GLN A 1 69 ? -13.990 5.732 12.092 1.00 85.88 69 GLN A O 1
ATOM 555 N N . ARG A 1 70 ? -12.207 6.680 13.061 1.00 89.56 70 ARG A N 1
ATOM 556 C CA . ARG A 1 70 ? -11.274 5.605 12.691 1.00 89.56 70 ARG A CA 1
ATOM 557 C C . ARG A 1 70 ? -10.707 4.915 13.924 1.00 89.56 70 ARG A C 1
ATOM 559 O O . ARG A 1 70 ? -10.384 5.576 14.908 1.00 89.56 70 ARG A O 1
ATOM 566 N N . HIS A 1 71 ? -10.473 3.613 13.807 1.00 90.31 71 HIS A N 1
ATOM 567 C CA . HIS A 1 71 ? -9.670 2.847 14.753 1.00 90.31 71 HIS A CA 1
ATOM 568 C C . HIS A 1 71 ? -8.381 2.404 14.050 1.00 90.31 71 HIS A C 1
ATOM 570 O O . HIS A 1 71 ? -8.436 1.748 13.011 1.00 90.31 71 HIS A O 1
ATOM 576 N N . ALA A 1 72 ? -7.221 2.835 14.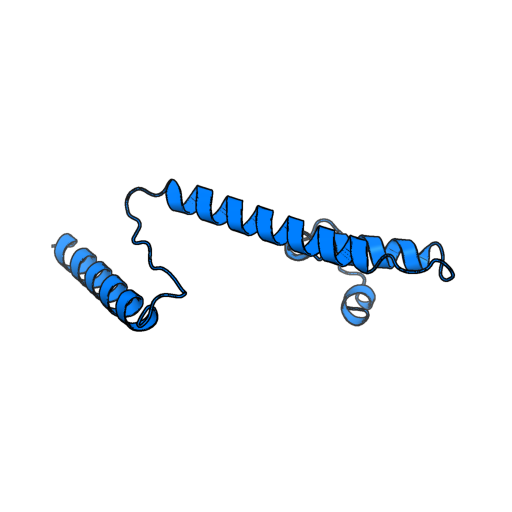550 1.00 92.19 72 ALA A N 1
ATOM 577 C CA . ALA A 1 72 ? -5.931 2.538 13.929 1.00 92.19 72 ALA A CA 1
ATOM 578 C C . ALA A 1 72 ? -5.249 1.379 14.658 1.00 92.19 72 ALA A C 1
ATOM 580 O O . ALA A 1 72 ? -5.028 1.463 15.862 1.00 92.19 72 ALA A O 1
ATOM 581 N N . ILE A 1 73 ? -4.878 0.338 13.911 1.00 92.81 73 ILE A N 1
ATOM 582 C CA . ILE A 1 73 ? -4.203 -0.854 14.433 1.00 92.81 73 ILE A CA 1
ATOM 583 C C . ILE A 1 73 ? -2.872 -0.997 13.704 1.00 92.81 73 ILE A C 1
ATOM 585 O O . ILE A 1 73 ? -2.827 -0.992 12.471 1.00 92.81 73 ILE A O 1
ATOM 589 N N . ALA A 1 74 ? -1.784 -1.084 14.465 1.00 92.00 74 ALA A N 1
ATOM 590 C CA . ALA A 1 74 ? -0.459 -1.330 13.914 1.00 92.00 74 ALA A CA 1
ATOM 591 C C . ALA A 1 74 ? -0.376 -2.785 13.432 1.00 92.00 74 ALA A C 1
ATOM 593 O O . ALA A 1 74 ? -0.628 -3.713 14.197 1.00 92.00 74 ALA A O 1
ATOM 594 N N . C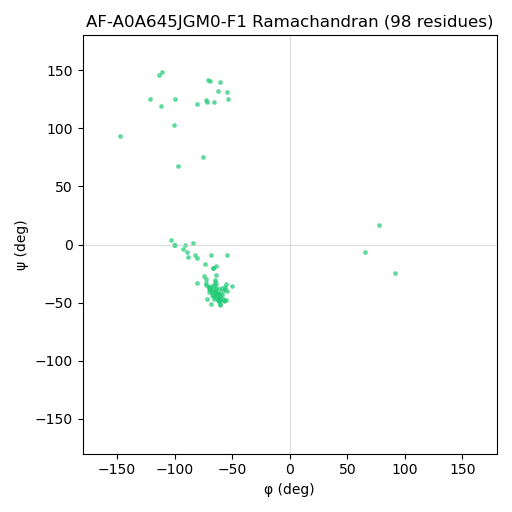YS A 1 75 ? -0.055 -2.992 12.154 1.00 88.69 75 CYS A N 1
ATOM 595 C CA . CYS A 1 75 ? -0.061 -4.326 11.548 1.00 88.69 75 CYS A CA 1
ATOM 596 C C . CYS A 1 75 ? 1.112 -5.214 11.989 1.00 88.69 75 CYS A C 1
ATOM 598 O O . CYS A 1 75 ? 1.054 -6.426 11.806 1.00 88.69 75 CYS A O 1
ATOM 600 N N . ASP A 1 76 ? 2.158 -4.619 12.555 1.00 92.19 76 ASP A N 1
ATOM 601 C CA . ASP A 1 76 ? 3.370 -5.265 13.057 1.00 92.19 76 ASP A CA 1
ATOM 602 C C . ASP A 1 76 ? 3.363 -5.458 14.582 1.00 92.19 76 ASP A C 1
ATOM 604 O O . ASP A 1 76 ? 4.302 -6.027 15.140 1.00 92.19 76 ASP A O 1
ATOM 608 N N . ALA A 1 77 ? 2.302 -5.021 15.265 1.00 92.19 77 ALA A N 1
ATOM 609 C CA . ALA A 1 77 ? 2.170 -5.223 16.696 1.00 92.19 77 ALA A CA 1
ATOM 610 C C . ALA A 1 77 ? 1.941 -6.710 17.027 1.00 92.19 77 ALA A C 1
ATOM 612 O O . ALA A 1 77 ? 1.144 -7.387 16.362 1.00 92.19 77 ALA A O 1
ATOM 613 N N . PRO A 1 78 ? 2.555 -7.227 18.106 1.00 93.56 78 PRO A N 1
ATOM 614 C CA . PRO A 1 78 ? 2.164 -8.511 18.669 1.00 93.56 78 PRO A CA 1
ATOM 615 C C . PRO A 1 78 ? 0.657 -8.518 18.964 1.00 93.56 78 PRO A C 1
ATOM 617 O O . PRO A 1 78 ? 0.142 -7.631 19.642 1.00 93.56 78 PRO A O 1
ATOM 620 N N . GLY A 1 79 ? -0.062 -9.505 18.426 1.00 94.25 79 GLY A N 1
ATOM 621 C CA . GLY A 1 79 ? -1.510 -9.619 18.618 1.00 94.25 79 GLY A CA 1
ATOM 622 C C . GLY A 1 79 ? -2.364 -8.666 17.771 1.00 94.25 79 GLY A C 1
ATOM 623 O O . GLY A 1 79 ? -3.548 -8.528 18.067 1.00 94.25 79 GLY A O 1
ATOM 624 N N . ALA A 1 80 ? -1.828 -8.052 16.707 1.00 93.44 80 ALA A N 1
ATOM 625 C CA . ALA A 1 80 ? -2.593 -7.182 15.800 1.00 93.44 80 ALA A CA 1
ATOM 626 C C . ALA A 1 80 ? -3.900 -7.824 15.288 1.00 93.44 80 ALA A C 1
ATOM 628 O O . ALA A 1 80 ? -4.917 -7.147 15.152 1.00 93.44 80 ALA A O 1
ATOM 629 N N . GLN A 1 81 ? -3.895 -9.141 15.051 1.00 95.19 81 GLN A N 1
ATOM 630 C CA . GLN A 1 81 ? -5.098 -9.881 14.664 1.00 95.19 81 GLN A CA 1
ATOM 631 C C . GLN A 1 81 ? -6.167 -9.871 15.764 1.00 95.19 81 GLN A C 1
ATOM 633 O O . GLN A 1 81 ? -7.334 -9.643 15.464 1.00 95.19 81 GLN A O 1
ATOM 638 N N . GLN A 1 82 ? -5.779 -10.096 17.021 1.00 95.94 82 GLN A N 1
ATOM 639 C CA . GLN A 1 82 ? -6.723 -10.079 18.137 1.00 95.94 82 GLN A CA 1
ATOM 640 C C . GLN A 1 82 ? -7.281 -8.671 18.349 1.00 95.94 82 GLN A C 1
ATOM 642 O O . GLN A 1 82 ? -8.491 -8.502 18.425 1.00 95.94 82 GLN A O 1
ATOM 647 N N . GLN A 1 83 ? -6.415 -7.653 18.315 1.00 95.31 83 GLN A N 1
ATOM 648 C CA . GLN A 1 83 ? -6.831 -6.249 18.401 1.00 95.31 83 GLN A CA 1
ATOM 649 C C . GLN A 1 83 ? -7.843 -5.881 17.305 1.00 95.31 83 GLN A C 1
ATOM 651 O O . GLN A 1 83 ? -8.792 -5.144 17.559 1.00 95.31 83 GLN A O 1
ATOM 656 N N . LEU A 1 84 ? -7.662 -6.409 16.087 1.00 94.75 84 LEU A N 1
ATOM 657 C CA . LEU A 1 84 ? -8.600 -6.210 14.983 1.00 94.75 84 LEU A CA 1
ATOM 658 C C . LEU A 1 84 ? -9.960 -6.851 15.256 1.00 94.75 84 LEU A C 1
ATOM 660 O O . LEU A 1 84 ? -10.980 -6.212 15.001 1.00 94.75 84 LEU A O 1
ATOM 664 N N . LEU A 1 85 ? -9.977 -8.088 15.756 1.00 96.38 85 LEU A N 1
ATOM 665 C CA . LEU A 1 85 ? -11.216 -8.787 16.095 1.00 96.38 85 LEU A CA 1
ATOM 666 C C . LEU A 1 85 ? -11.977 -8.048 17.199 1.00 96.38 85 LEU A C 1
ATOM 668 O O . LEU A 1 85 ? -13.159 -7.759 17.021 1.00 96.38 85 LEU A O 1
ATOM 672 N N . ASP A 1 86 ? -11.290 -7.666 18.275 1.00 95.88 86 ASP A N 1
ATOM 673 C CA . ASP A 1 86 ? -11.896 -6.975 19.416 1.00 95.88 86 ASP A CA 1
ATOM 674 C C . ASP A 1 86 ? -12.495 -5.623 18.993 1.00 95.88 86 ASP A C 1
ATOM 676 O O . ASP A 1 86 ? -13.644 -5.310 19.314 1.00 95.88 86 ASP A O 1
ATOM 680 N N . ALA A 1 87 ? -11.750 -4.835 18.209 1.00 93.56 87 ALA A N 1
ATOM 681 C CA . ALA A 1 87 ? -12.224 -3.549 17.702 1.00 93.56 87 ALA A CA 1
ATOM 682 C C . ALA A 1 87 ? -13.419 -3.699 16.747 1.00 93.56 87 ALA A C 1
ATOM 684 O O . ALA A 1 87 ? -14.345 -2.886 16.784 1.00 93.56 87 ALA A O 1
ATOM 685 N N . ALA A 1 88 ? -13.415 -4.731 15.896 1.00 93.81 88 ALA A N 1
ATOM 686 C CA . ALA A 1 88 ? -14.518 -5.005 14.981 1.00 93.81 88 ALA A CA 1
ATOM 687 C C . ALA A 1 88 ? -15.788 -5.429 15.733 1.00 93.81 88 ALA A C 1
ATOM 689 O O . ALA A 1 88 ? -16.868 -4.927 15.422 1.00 93.81 88 ALA A O 1
ATOM 690 N N . MET A 1 89 ? -15.661 -6.299 16.740 1.00 96.25 89 MET A N 1
ATOM 691 C CA . MET A 1 89 ? -16.785 -6.721 17.582 1.00 96.25 89 MET A CA 1
ATOM 692 C C . MET A 1 89 ? -17.392 -5.537 18.338 1.00 96.25 89 MET A C 1
ATOM 694 O O . MET A 1 89 ? -18.592 -5.303 18.232 1.00 96.25 89 MET A O 1
ATOM 698 N N . ALA A 1 90 ? -16.562 -4.716 18.990 1.00 93.06 90 ALA A N 1
ATOM 699 C CA . ALA A 1 90 ? -17.035 -3.529 19.704 1.00 93.06 90 ALA A CA 1
ATOM 700 C C . ALA A 1 90 ? -17.779 -2.540 18.786 1.00 93.06 90 ALA A C 1
ATOM 702 O O . ALA A 1 90 ? -18.774 -1.936 19.189 1.00 93.06 90 ALA A O 1
ATOM 703 N N . ALA A 1 91 ? -17.321 -2.378 17.539 1.00 90.81 91 ALA A N 1
ATOM 704 C CA . ALA A 1 91 ? -17.990 -1.525 16.558 1.00 90.81 91 ALA A CA 1
ATOM 705 C C . ALA A 1 91 ? -19.357 -2.083 16.120 1.00 90.81 91 ALA A C 1
ATOM 707 O O . ALA A 1 91 ? -20.299 -1.310 15.937 1.00 90.81 91 ALA A O 1
ATOM 708 N N . ILE A 1 92 ? -19.475 -3.407 15.965 1.00 93.50 92 ILE A N 1
ATOM 709 C CA . ILE A 1 92 ? -20.742 -4.078 15.637 1.00 93.50 92 ILE A CA 1
ATOM 710 C C . ILE A 1 92 ? -21.739 -3.920 16.789 1.00 93.50 92 ILE A C 1
ATOM 712 O O . ILE A 1 92 ? -22.879 -3.519 16.549 1.00 93.50 92 ILE A O 1
ATOM 716 N N . ASP A 1 93 ? -21.304 -4.152 18.028 1.00 94.25 93 ASP A N 1
ATOM 717 C CA . ASP A 1 93 ? -22.159 -4.036 19.213 1.00 94.25 93 ASP A CA 1
ATOM 718 C C . ASP A 1 93 ? -22.672 -2.599 19.396 1.00 94.25 93 ASP A C 1
ATOM 720 O O . ASP A 1 93 ? -23.860 -2.378 19.639 1.00 94.25 93 ASP A O 1
ATOM 724 N N . ALA A 1 94 ? -21.800 -1.599 19.214 1.00 88.62 94 ALA A N 1
ATOM 725 C CA . ALA A 1 94 ? -22.180 -0.188 19.282 1.00 88.62 94 ALA A CA 1
ATOM 726 C C . ALA A 1 94 ? -23.217 0.192 18.208 1.00 88.62 94 ALA A C 1
ATOM 728 O O . ALA A 1 94 ? -24.147 0.952 18.483 1.00 88.62 94 ALA A O 1
ATOM 729 N N . ALA A 1 95 ? -23.095 -0.357 16.994 1.00 87.44 95 ALA A N 1
ATOM 730 C CA . ALA A 1 95 ? -24.064 -0.130 15.923 1.00 87.44 95 ALA A CA 1
ATOM 731 C C . ALA A 1 95 ? -25.435 -0.766 16.227 1.00 87.44 95 ALA A C 1
ATOM 733 O O . ALA A 1 95 ? -26.474 -0.190 15.897 1.00 87.44 95 ALA A O 1
ATOM 734 N N . GLN A 1 96 ? -25.453 -1.927 16.889 1.00 86.31 96 GLN A N 1
ATOM 735 C CA . GLN A 1 96 ? -26.688 -2.607 17.292 1.00 86.31 96 GLN A CA 1
ATOM 736 C C . GLN A 1 96 ? -27.427 -1.857 18.410 1.00 86.31 96 GLN A C 1
ATOM 738 O O . GLN A 1 96 ? -28.652 -1.777 18.383 1.00 86.31 96 GLN A O 1
ATOM 743 N N . GLN A 1 97 ? -26.696 -1.255 19.352 1.00 81.50 97 GLN A N 1
ATOM 744 C CA . GLN A 1 97 ? -27.274 -0.512 20.481 1.00 81.50 97 GLN A CA 1
ATOM 745 C C . GLN A 1 97 ? -27.853 0.857 20.083 1.00 81.50 97 GLN A C 1
ATOM 747 O O . GLN A 1 97 ? -28.781 1.329 20.728 1.00 81.50 97 GLN A O 1
ATOM 752 N N . GLY A 1 98 ? -27.339 1.490 19.022 1.00 68.31 98 GLY A N 1
ATOM 753 C CA . GLY A 1 98 ? -27.812 2.797 18.538 1.00 68.31 98 GLY A CA 1
ATOM 754 C C . GLY A 1 98 ? -29.029 2.763 17.601 1.00 68.31 98 GLY A C 1
ATOM 755 O O . GLY A 1 98 ? -29.431 3.815 17.111 1.00 68.31 98 GLY A O 1
ATOM 756 N N . THR A 1 99 ? -29.583 1.580 17.310 1.00 59.22 99 THR A N 1
ATOM 757 C CA . THR A 1 99 ? -30.727 1.391 16.388 1.00 59.22 99 THR A CA 1
ATOM 758 C C . THR A 1 99 ? -32.062 1.155 17.131 1.00 59.22 99 THR A C 1
ATOM 760 O O . THR A 1 99 ? -33.087 0.911 16.498 1.00 59.22 99 THR A O 1
ATOM 763 N N . SER A 1 100 ? -32.073 1.230 18.468 1.00 44.28 100 SER A N 1
ATOM 764 C CA . SER A 1 100 ? -33.283 1.260 19.319 1.00 44.28 100 SER A CA 1
ATOM 765 C C . SER A 1 100 ? -33.526 2.657 19.870 1.00 44.28 100 SER A C 1
ATOM 767 O O . SER A 1 100 ? -34.715 3.011 20.012 1.00 44.28 100 SER A O 1
#

Foldseek 3Di:
DVVVVVPVPDDCPDPVCVPQLNVLVVVQVVVCVVPVPDDGPPVVSVVSSVVSVVVVVVVVVVVQVPDPPDDDADPPDDCSVVVVVVVVVVVVVVVVVVVD

Secondary structure (DSSP, 8-state):
-HHHHTTS---TTSGGGGSTTHHHHHHHHHHHHH-TTSPP-HHHHHHHHHHHHHHHHHHHHHHHHT-SS-----TTSTTHHHHHHHHHHHHHHHHHHTT-

Radius of gyration: 21.37 Å; Cα contacts (8 Å, |Δi|>4): 36; chains: 1; bounding box: 53×26×51 Å

Organism: NCBI:txid1076179

Sequence (100 aa):
MRHLRARGDLHLNLPSMRCVGYRQAWEVLDALEADPGKPLDMAGLRERGIASTRQLAKRQITWLRSMPQRHAIACDAPGAQQQLLDAAMAAIDAAQQGTS